Protein AF-A0A961SQP9-F1 (afdb_monomer)

pLDDT: mean 83.69, std 15.86, range [53.78, 98.12]

Solvent-accessible surface area (backbone atoms only — not comparable to full-atom values): 3488 Å² total; per-residue (Å²): 137,69,68,66,60,54,61,55,53,65,73,66,58,78,80,51,65,68,57,49,53,50,55,58,49,72,68,43,89,48,73,68,52,34,51,54,49,51,54,41,51,76,73,38,73,79,55,83,78,78,79,77,82,125

Radius of gyration: 16.62 Å; Cα contacts (8 Å, |Δi|>4): 16; chains: 1; bounding box: 30×40×42 Å

Mean predicted aligned error: 8.14 Å

Structure (mmCIF, N/CA/C/O backbone):
data_AF-A0A961SQP9-F1
#
_entry.id   AF-A0A961SQP9-F1
#
loop_
_atom_site.group_PDB
_atom_site.id
_atom_site.type_symbol
_atom_site.label_atom_id
_atom_site.label_alt_id
_atom_site.label_comp_id
_atom_site.label_asym_id
_atom_site.label_entity_id
_atom_site.label_seq_id
_atom_site.pdbx_PDB_ins_code
_atom_site.Cartn_x
_atom_site.Cartn_y
_atom_site.Car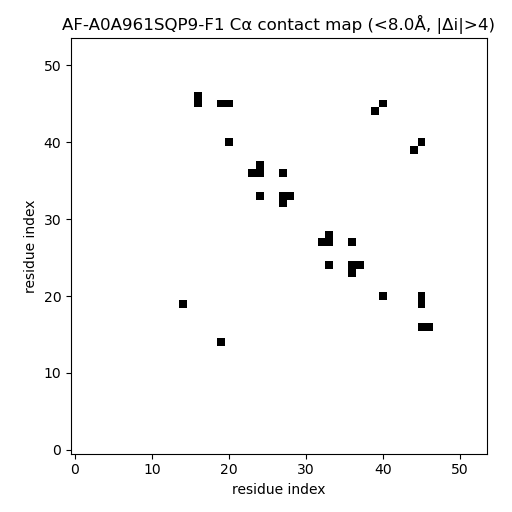tn_z
_atom_site.occupancy
_atom_site.B_iso_or_equiv
_atom_site.auth_seq_id
_atom_site.auth_comp_id
_atom_site.auth_asym_id
_atom_site.auth_atom_id
_atom_site.pdbx_PDB_model_num
ATOM 1 N N . MET A 1 1 ? -14.117 -20.729 31.216 1.00 53.78 1 MET A N 1
ATOM 2 C CA . MET A 1 1 ? -14.108 -21.256 29.828 1.00 53.78 1 MET A CA 1
ATOM 3 C C . MET A 1 1 ? -14.200 -20.148 28.752 1.00 53.78 1 MET A C 1
ATOM 5 O O . MET A 1 1 ? -14.652 -20.413 27.651 1.00 53.78 1 MET A O 1
ATOM 9 N N . PHE A 1 2 ? -13.727 -18.918 29.023 1.00 60.31 2 PHE A N 1
ATOM 10 C CA . PHE A 1 2 ? -13.856 -17.755 28.115 1.00 60.31 2 PHE A CA 1
ATOM 11 C C . PHE A 1 2 ? -12.592 -17.476 27.2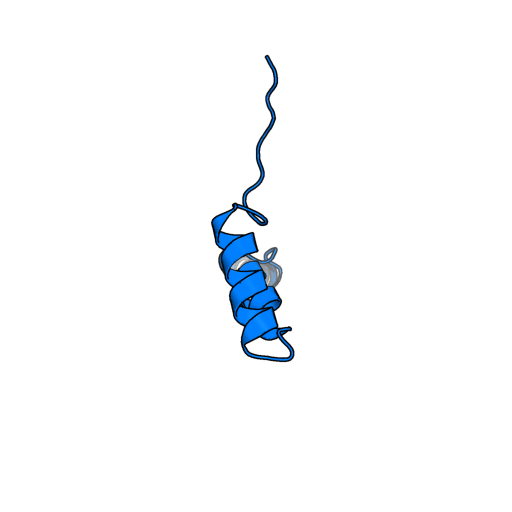65 1.00 60.31 2 PHE A C 1
ATOM 13 O O . PHE A 1 2 ? -12.640 -16.774 26.262 1.00 60.31 2 PHE A O 1
ATOM 20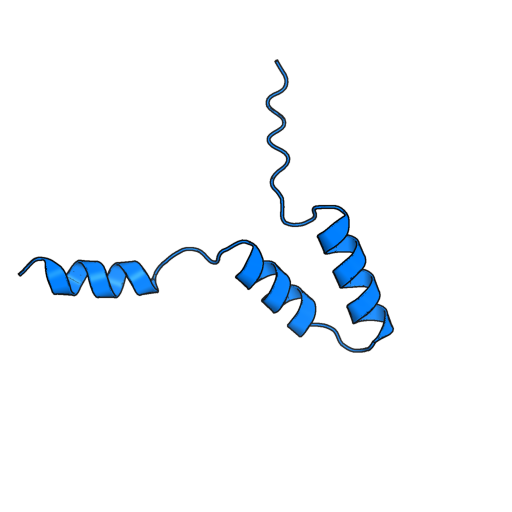 N N . GLY A 1 3 ? -11.441 -18.060 27.624 1.00 61.19 3 GLY A N 1
ATOM 21 C CA . GLY A 1 3 ? -10.168 -17.803 26.933 1.00 61.19 3 GLY A CA 1
ATOM 22 C C . GLY A 1 3 ? -10.029 -18.465 25.555 1.00 61.19 3 GLY A C 1
ATOM 23 O O . GLY A 1 3 ? -9.303 -17.958 24.704 1.00 61.19 3 GLY A O 1
ATOM 24 N N . TYR A 1 4 ? -10.732 -19.576 25.303 1.00 61.66 4 TYR A N 1
ATOM 25 C CA . TYR A 1 4 ? -10.588 -20.331 24.051 1.00 61.66 4 TYR A CA 1
ATOM 26 C C . TYR A 1 4 ? -11.302 -19.647 22.873 1.00 61.66 4 TYR A C 1
ATOM 28 O O . TYR A 1 4 ? -10.749 -19.551 21.781 1.00 61.66 4 TYR A O 1
ATOM 36 N N . VAL A 1 5 ? -12.487 -19.076 23.119 1.00 63.97 5 VAL A N 1
ATOM 37 C CA . VAL A 1 5 ? -13.259 -18.317 22.118 1.00 63.97 5 VAL A CA 1
ATOM 38 C C . VAL A 1 5 ? -12.558 -17.023 21.689 1.00 63.97 5 VAL A C 1
ATOM 40 O O . VAL A 1 5 ? -12.527 -16.713 20.501 1.00 63.97 5 VAL A O 1
ATOM 43 N N . SER A 1 6 ? -11.894 -16.320 22.614 1.00 61.34 6 SER A N 1
ATOM 44 C CA . SER A 1 6 ? -11.117 -15.110 22.295 1.00 61.34 6 SER A CA 1
ATOM 45 C C . SER A 1 6 ? -9.933 -15.404 21.360 1.00 61.34 6 SER A C 1
ATOM 47 O O . SER A 1 6 ? -9.668 -14.665 20.409 1.00 61.34 6 SER A O 1
ATOM 49 N N . LYS A 1 7 ? -9.256 -16.544 21.552 1.00 61.75 7 LYS A N 1
ATOM 50 C CA . LYS A 1 7 ? -8.100 -16.949 20.736 1.00 61.75 7 LYS A CA 1
ATOM 51 C C . LYS A 1 7 ? -8.481 -17.302 19.293 1.00 61.75 7 LYS A C 1
ATOM 53 O O . LYS A 1 7 ? -7.681 -17.092 18.384 1.00 61.75 7 LYS A O 1
ATOM 58 N N . ILE A 1 8 ? -9.699 -17.803 19.079 1.00 64.88 8 ILE A N 1
ATOM 59 C CA . ILE A 1 8 ? -10.247 -18.087 17.745 1.00 64.88 8 ILE A CA 1
ATOM 60 C C . ILE A 1 8 ? -10.693 -16.783 17.066 1.00 64.88 8 ILE A C 1
ATOM 62 O O . ILE A 1 8 ? -10.338 -16.550 15.915 1.00 64.88 8 ILE A O 1
ATOM 66 N N . ALA A 1 9 ? -11.369 -15.887 17.792 1.00 64.19 9 ALA A N 1
ATOM 67 C CA . ALA A 1 9 ? -11.774 -14.579 17.270 1.00 64.19 9 ALA A CA 1
ATOM 68 C C . ALA A 1 9 ? -10.575 -13.693 16.879 1.00 64.19 9 ALA A C 1
ATOM 70 O O . ALA A 1 9 ? -10.624 -12.986 1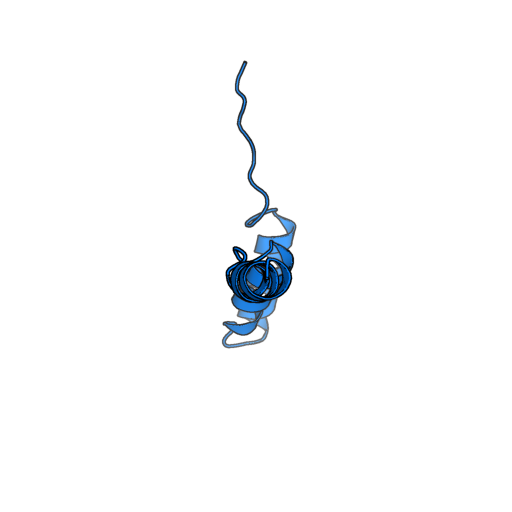5.877 1.00 64.19 9 ALA A O 1
ATOM 71 N N . SER A 1 10 ? -9.462 -13.794 17.613 1.00 61.72 10 SER A N 1
ATOM 72 C CA . SER A 1 10 ? -8.209 -13.083 17.311 1.00 61.72 10 SER A CA 1
ATOM 73 C C . SER A 1 10 ? -7.631 -13.448 15.939 1.00 61.72 10 SER A C 1
ATOM 75 O O . SER A 1 10 ? -7.027 -12.607 15.280 1.00 61.72 10 SER A O 1
ATOM 77 N N . LYS A 1 11 ? -7.829 -14.697 15.494 1.00 67.62 11 LYS A N 1
ATOM 78 C CA . LYS A 1 11 ? -7.396 -15.173 14.170 1.0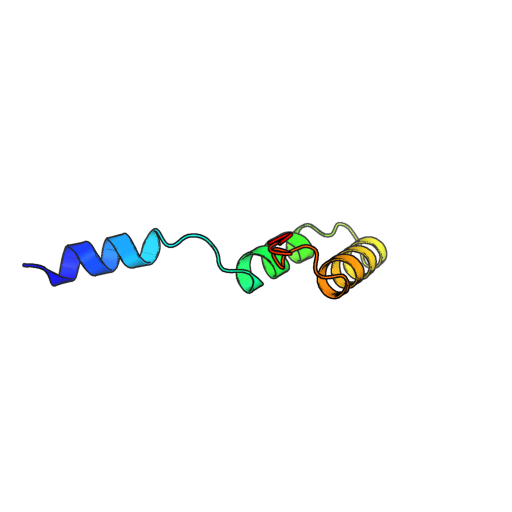0 67.62 11 LYS A CA 1
ATOM 79 C C . LYS A 1 11 ? -8.349 -14.770 13.039 1.00 67.62 11 LYS A C 1
ATOM 81 O O . LYS A 1 11 ? -7.982 -14.880 11.879 1.00 67.62 11 LYS A O 1
ATOM 86 N N . LEU A 1 12 ? -9.551 -14.307 13.377 1.00 76.12 12 LEU A N 1
ATOM 87 C CA . LEU A 1 12 ? -10.601 -13.856 12.456 1.00 76.12 12 LEU A CA 1
ATOM 88 C C . LEU A 1 12 ? -10.636 -12.325 12.313 1.00 76.12 12 LEU A C 1
ATOM 90 O O . LEU A 1 12 ? -11.625 -11.755 11.852 1.00 76.12 12 LEU A O 1
ATOM 94 N N . ARG A 1 13 ? -9.566 -11.638 12.726 1.00 79.94 13 ARG A N 1
ATOM 95 C CA . ARG A 1 13 ? -9.451 -10.186 12.594 1.00 79.94 13 ARG A CA 1
ATOM 96 C C . ARG A 1 13 ? -9.431 -9.792 11.113 1.00 79.94 13 ARG A C 1
ATOM 98 O O . ARG A 1 13 ? -8.798 -10.449 10.292 1.00 79.94 13 ARG A O 1
ATOM 105 N N . ALA A 1 14 ? -10.100 -8.688 10.783 1.00 85.38 14 ALA A N 1
ATOM 106 C CA . ALA A 1 14 ? -9.973 -8.075 9.466 1.00 85.38 14 ALA A CA 1
ATOM 107 C C . ALA A 1 14 ? -8.512 -7.645 9.213 1.00 85.38 14 ALA A C 1
ATOM 109 O O . ALA A 1 14 ? -7.894 -7.098 10.133 1.00 85.38 14 ALA A O 1
ATOM 110 N N . PRO A 1 15 ? -7.983 -7.827 7.988 1.00 88.19 15 PRO A N 1
ATOM 111 C CA . PRO A 1 15 ? -6.593 -7.509 7.693 1.00 88.19 15 PRO A CA 1
ATOM 112 C C . PRO A 1 15 ? -6.310 -6.024 7.924 1.00 88.19 15 PRO A C 1
ATOM 114 O O . PRO A 1 15 ? -7.139 -5.174 7.548 1.00 88.19 15 PRO A O 1
ATOM 117 N N . THR A 1 16 ? -5.167 -5.722 8.542 1.00 91.56 16 THR A N 1
ATOM 118 C CA . THR A 1 16 ? -4.706 -4.354 8.819 1.00 91.56 16 THR A CA 1
ATOM 119 C C . THR A 1 16 ? -4.333 -3.619 7.530 1.00 91.56 16 THR A C 1
ATOM 121 O O . THR A 1 16 ? -4.395 -4.181 6.436 1.00 91.56 16 THR A O 1
ATOM 124 N N . ILE A 1 17 ? -4.007 -2.328 7.628 1.00 93.12 17 ILE A N 1
ATOM 125 C CA . ILE A 1 17 ? -3.593 -1.543 6.456 1.00 93.12 17 ILE A CA 1
ATOM 126 C C . ILE A 1 17 ? -2.256 -2.071 5.933 1.00 93.12 17 ILE A C 1
ATOM 128 O O . ILE A 1 17 ? -2.129 -2.332 4.744 1.00 93.12 17 ILE A O 1
ATOM 132 N N . GLU A 1 18 ? -1.318 -2.333 6.836 1.00 93.56 18 GLU A N 1
ATOM 133 C CA . GLU A 1 18 ? 0.019 -2.840 6.534 1.00 93.56 18 GLU A CA 1
ATOM 134 C C . GLU A 1 18 ? -0.051 -4.219 5.862 1.00 93.56 18 GLU A C 1
ATOM 136 O O . GLU A 1 18 ? 0.637 -4.475 4.879 1.00 93.56 18 GLU A O 1
ATOM 141 N N . GLU A 1 19 ? -0.936 -5.102 6.336 1.00 94.00 19 GLU A N 1
ATOM 142 C CA . GLU A 1 19 ? -1.149 -6.421 5.726 1.00 94.00 19 GLU A CA 1
ATOM 143 C C . GLU A 1 19 ? -1.705 -6.314 4.300 1.00 94.00 19 GLU A C 1
ATOM 145 O O . GLU A 1 19 ? -1.328 -7.093 3.423 1.00 94.00 19 GLU A O 1
ATOM 150 N N . ARG A 1 20 ? -2.576 -5.332 4.041 1.00 94.19 20 ARG A N 1
ATOM 151 C CA . ARG A 1 20 ? -3.114 -5.074 2.696 1.00 94.19 20 ARG A CA 1
ATOM 152 C C . ARG A 1 20 ? -2.065 -4.468 1.775 1.00 94.19 20 ARG A C 1
ATOM 154 O O . ARG A 1 20 ? -1.983 -4.880 0.623 1.00 94.19 20 ARG A O 1
ATOM 161 N N . GLU A 1 21 ? -1.268 -3.531 2.279 1.00 96.06 21 GLU A N 1
ATOM 162 C CA . GLU A 1 21 ? -0.146 -2.933 1.553 1.00 96.06 21 GLU A CA 1
ATOM 163 C C . GLU A 1 21 ? 0.863 -4.012 1.150 1.00 96.06 21 GLU A C 1
ATOM 165 O O . GLU A 1 21 ? 1.200 -4.136 -0.026 1.00 96.06 21 GLU A O 1
ATOM 170 N N . MET A 1 22 ? 1.256 -4.874 2.092 1.00 96.81 22 MET A N 1
ATOM 171 C CA . MET A 1 22 ? 2.144 -6.005 1.825 1.00 96.81 22 MET A CA 1
ATOM 172 C C . MET A 1 22 ? 1.546 -6.993 0.823 1.00 96.81 22 MET A C 1
ATOM 174 O O . MET A 1 22 ? 2.235 -7.416 -0.101 1.00 96.81 22 MET A O 1
ATOM 178 N N . ALA A 1 23 ? 0.265 -7.349 0.959 1.00 97.12 23 ALA A N 1
ATOM 179 C CA . ALA A 1 23 ? -0.402 -8.223 -0.003 1.00 97.12 23 ALA A CA 1
ATOM 180 C C . ALA A 1 23 ? -0.431 -7.610 -1.415 1.00 97.12 23 ALA A C 1
ATOM 182 O O . ALA A 1 23 ? -0.228 -8.323 -2.395 1.00 97.12 23 ALA A O 1
ATOM 183 N N . TYR A 1 24 ? -0.641 -6.297 -1.520 1.00 97.44 24 TYR A N 1
ATOM 184 C CA . TYR A 1 24 ? -0.669 -5.578 -2.792 1.00 97.44 24 TYR A CA 1
ATOM 185 C C . TYR A 1 24 ? 0.709 -5.498 -3.459 1.00 97.44 24 TYR A C 1
ATOM 187 O O . TYR A 1 24 ? 0.828 -5.709 -4.670 1.00 97.44 24 TYR A O 1
ATOM 195 N N . LEU A 1 25 ? 1.758 -5.252 -2.671 1.00 97.81 25 LEU A N 1
ATOM 196 C CA . LEU A 1 25 ? 3.142 -5.286 -3.144 1.00 97.81 25 LEU A CA 1
ATOM 197 C C . LEU A 1 25 ? 3.546 -6.697 -3.579 1.00 97.81 25 LEU A C 1
ATOM 199 O O . LEU A 1 25 ? 4.108 -6.855 -4.654 1.00 97.81 25 LEU A O 1
ATOM 203 N N . ASN A 1 26 ? 3.177 -7.732 -2.819 1.00 97.75 26 ASN A N 1
ATOM 204 C CA . ASN A 1 26 ? 3.486 -9.131 -3.146 1.00 97.75 26 ASN A CA 1
ATOM 205 C C . ASN A 1 26 ? 2.842 -9.622 -4.452 1.00 97.75 26 ASN A C 1
ATOM 207 O O . ASN A 1 26 ? 3.253 -10.643 -4.995 1.00 97.75 26 ASN A O 1
ATOM 211 N N . GLN A 1 27 ? 1.829 -8.923 -4.961 1.00 97.31 27 GLN A N 1
ATOM 212 C CA . GLN A 1 27 ? 1.224 -9.225 -6.255 1.00 97.31 27 GLN A CA 1
ATOM 213 C C . GLN A 1 27 ? 2.024 -8.640 -7.441 1.00 97.31 27 GLN A C 1
ATOM 215 O O . GLN A 1 27 ? 1.526 -8.705 -8.569 1.00 97.31 27 GLN A O 1
ATOM 220 N N . SER A 1 28 ? 3.150 -7.946 -7.212 1.00 97.75 28 SER A N 1
ATOM 221 C CA . SER A 1 28 ? 3.914 -7.285 -8.278 1.00 97.75 28 SER A CA 1
ATOM 222 C C . SER A 1 28 ? 4.537 -8.311 -9.216 1.00 97.75 28 SER A C 1
ATOM 224 O O . SER A 1 28 ? 5.126 -9.286 -8.747 1.00 97.75 28 SER A O 1
ATOM 226 N N . VAL A 1 29 ? 4.448 -8.076 -10.524 1.00 97.62 29 VAL A N 1
ATOM 227 C CA . VAL A 1 29 ? 5.002 -9.001 -11.529 1.00 97.62 29 VAL A CA 1
ATOM 228 C C . VAL A 1 29 ? 6.468 -8.690 -11.847 1.00 97.62 29 VAL A C 1
ATOM 230 O O . VAL A 1 29 ? 7.246 -9.602 -12.119 1.00 97.62 29 VAL A O 1
ATOM 233 N N . ASP A 1 30 ? 6.861 -7.418 -11.778 1.00 97.81 30 ASP A N 1
ATOM 234 C CA . ASP A 1 30 ? 8.223 -6.950 -12.031 1.00 97.81 30 ASP A CA 1
ATOM 235 C C . ASP A 1 30 ? 8.588 -5.733 -11.155 1.00 97.81 30 ASP A C 1
ATOM 237 O O . ASP A 1 30 ? 7.795 -5.257 -10.337 1.00 97.81 30 ASP A O 1
ATOM 241 N N . CYS A 1 31 ? 9.816 -5.225 -11.312 1.00 96.88 31 CYS A N 1
ATOM 242 C CA . CYS A 1 31 ? 10.311 -4.083 -10.540 1.00 96.88 31 CYS A CA 1
ATOM 243 C C . CYS A 1 31 ? 9.561 -2.774 -10.837 1.00 96.88 31 CYS A C 1
ATOM 245 O O . CYS A 1 31 ? 9.425 -1.940 -9.944 1.00 96.88 31 CYS A O 1
ATOM 247 N N . ILE A 1 32 ? 9.088 -2.584 -12.073 1.00 97.94 32 ILE A N 1
ATOM 248 C CA . ILE A 1 32 ? 8.404 -1.351 -12.487 1.00 97.94 32 ILE A CA 1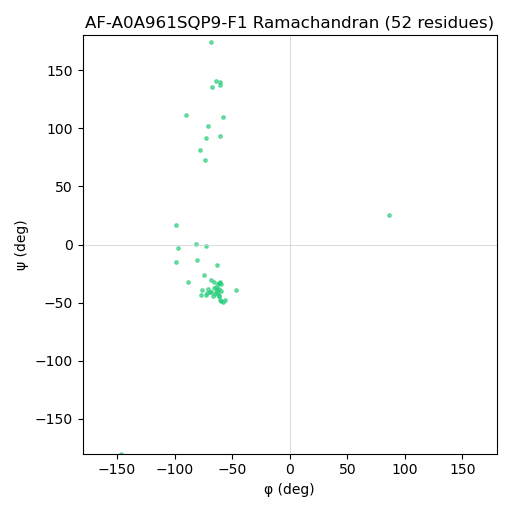
ATOM 249 C C . ILE A 1 32 ? 7.005 -1.314 -11.864 1.00 97.94 32 ILE A C 1
ATOM 251 O O . ILE A 1 32 ? 6.582 -0.296 -11.316 1.00 97.94 32 ILE A O 1
ATOM 255 N N . ASP A 1 33 ? 6.301 -2.440 -11.897 1.00 97.94 33 ASP A N 1
ATOM 256 C CA . ASP A 1 33 ? 5.005 -2.640 -11.264 1.00 97.94 33 ASP A CA 1
ATOM 257 C C . ASP A 1 33 ? 5.110 -2.520 -9.736 1.00 97.94 33 ASP A C 1
ATOM 259 O O . ASP A 1 33 ? 4.283 -1.852 -9.111 1.00 97.94 33 ASP A O 1
ATOM 263 N N . LEU A 1 34 ? 6.170 -3.065 -9.124 1.00 98.06 34 LEU A N 1
ATOM 264 C CA . LEU A 1 34 ? 6.433 -2.883 -7.694 1.00 98.06 34 LEU A CA 1
ATOM 265 C C . LEU A 1 34 ? 6.571 -1.396 -7.328 1.00 98.06 34 LEU A C 1
ATOM 267 O O . LEU A 1 34 ? 5.899 -0.931 -6.405 1.00 98.06 34 LEU A O 1
ATOM 271 N N . GLU A 1 35 ? 7.386 -0.637 -8.066 1.00 98.06 35 GLU A N 1
ATOM 272 C CA . GLU A 1 35 ? 7.552 0.805 -7.847 1.00 98.06 35 GLU A CA 1
ATOM 273 C C .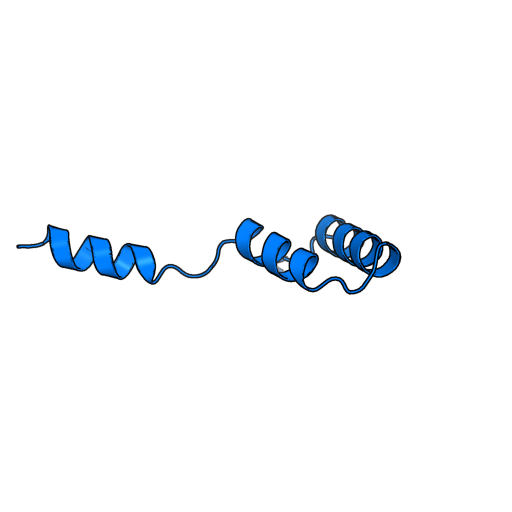 GLU A 1 35 ? 6.225 1.556 -8.039 1.00 98.06 35 GLU A C 1
ATOM 275 O O . GLU A 1 35 ? 5.843 2.409 -7.231 1.00 98.06 35 GLU A O 1
ATOM 280 N N . TYR A 1 36 ? 5.475 1.222 -9.091 1.00 98.12 36 TYR A N 1
ATOM 281 C CA . TYR A 1 36 ? 4.177 1.833 -9.357 1.00 98.12 36 TYR A CA 1
ATOM 282 C C . TYR A 1 36 ? 3.189 1.604 -8.206 1.00 98.12 36 TYR A C 1
ATOM 284 O O . TYR A 1 36 ? 2.454 2.518 -7.816 1.00 98.12 36 TYR A O 1
ATOM 292 N N . ARG A 1 37 ? 3.179 0.406 -7.618 1.00 97.75 37 ARG A N 1
ATOM 293 C CA . ARG A 1 37 ? 2.333 0.071 -6.464 1.00 97.75 37 ARG A CA 1
ATOM 294 C C . ARG A 1 37 ? 2.785 0.759 -5.186 1.00 97.75 37 ARG A C 1
ATOM 296 O O . ARG A 1 37 ? 1.927 1.257 -4.460 1.00 97.75 37 ARG A O 1
ATOM 303 N N . GLN A 1 38 ? 4.092 0.878 -4.953 1.00 97.19 38 GLN A N 1
ATOM 304 C CA . GLN A 1 38 ? 4.627 1.689 -3.854 1.00 97.19 38 GLN A CA 1
ATOM 305 C C . GLN A 1 38 ? 4.133 3.137 -3.953 1.00 97.19 38 GLN A C 1
ATOM 307 O O . GLN A 1 38 ? 3.538 3.652 -3.010 1.00 97.19 38 GLN A O 1
ATOM 312 N N . ARG A 1 39 ? 4.219 3.756 -5.139 1.00 97.19 39 ARG A N 1
ATOM 313 C CA . ARG A 1 39 ? 3.712 5.124 -5.347 1.00 97.19 39 ARG A CA 1
ATOM 314 C C . ARG A 1 39 ? 2.207 5.257 -5.100 1.00 97.19 39 ARG A C 1
ATOM 316 O O . ARG A 1 39 ? 1.746 6.318 -4.682 1.00 97.19 39 ARG A O 1
ATOM 323 N N . GLN A 1 40 ? 1.411 4.226 -5.383 1.00 96.38 40 GLN A N 1
ATOM 324 C CA . GLN A 1 40 ? -0.022 4.234 -5.063 1.00 96.38 40 GLN A CA 1
ATOM 325 C C . GLN A 1 40 ? -0.267 4.192 -3.550 1.00 96.38 40 GLN A C 1
ATOM 327 O O . GLN A 1 40 ? -1.124 4.925 -3.051 1.00 96.38 40 GLN A O 1
ATOM 332 N N . ILE A 1 41 ? 0.507 3.386 -2.821 1.00 96.00 41 ILE A N 1
ATOM 333 C CA . ILE A 1 41 ? 0.470 3.338 -1.355 1.00 96.00 41 ILE A CA 1
ATOM 334 C C . ILE A 1 41 ? 0.825 4.707 -0.770 1.00 96.00 41 ILE A C 1
ATOM 336 O O . ILE A 1 41 ? 0.059 5.230 0.040 1.00 96.00 41 ILE A O 1
ATOM 340 N N . ASP A 1 42 ? 1.900 5.334 -1.254 1.00 95.50 42 ASP A N 1
ATOM 341 C CA . ASP A 1 42 ? 2.338 6.665 -0.811 1.00 95.50 42 ASP A CA 1
ATOM 342 C C . ASP A 1 42 ? 1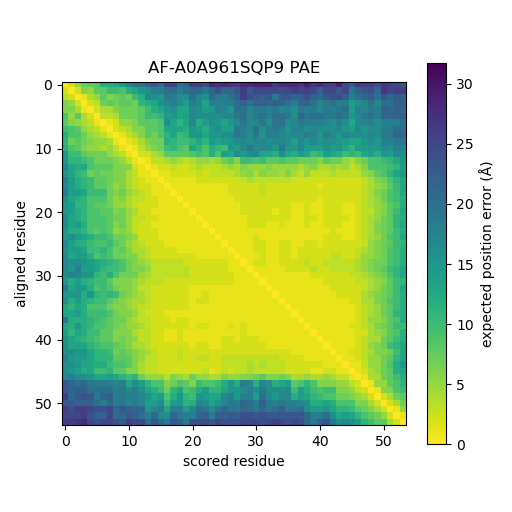.271 7.743 -1.047 1.00 95.50 42 ASP A C 1
ATOM 344 O O . ASP A 1 42 ? 1.094 8.658 -0.241 1.00 95.50 42 ASP A O 1
ATOM 348 N N . ARG A 1 43 ? 0.489 7.611 -2.127 1.00 93.56 43 ARG A N 1
ATOM 349 C CA . ARG A 1 43 ? -0.669 8.476 -2.425 1.00 93.56 43 ARG A CA 1
ATOM 350 C C . ARG A 1 43 ? -1.876 8.222 -1.517 1.00 93.56 43 ARG A C 1
ATOM 352 O O . ARG A 1 43 ? -2.891 8.905 -1.646 1.00 93.56 43 ARG A O 1
ATOM 359 N N . GLY A 1 44 ? -1.781 7.265 -0.600 1.00 92.88 44 GLY A N 1
ATOM 360 C CA . GLY A 1 44 ? -2.807 6.964 0.387 1.00 92.88 44 GLY A CA 1
ATOM 361 C C . GLY A 1 44 ? -3.889 6.005 -0.101 1.00 92.88 44 GLY A C 1
ATOM 362 O O . GLY A 1 44 ? -4.984 6.037 0.453 1.00 92.88 44 GLY A O 1
ATOM 363 N N . MET A 1 45 ? -3.610 5.141 -1.087 1.00 93.38 45 MET A N 1
ATOM 364 C CA . MET A 1 45 ? -4.571 4.168 -1.642 1.00 93.38 45 MET A CA 1
ATOM 365 C C . MET A 1 45 ? -5.352 3.379 -0.571 1.00 93.38 45 MET A C 1
ATOM 367 O O . MET A 1 45 ? -6.554 3.166 -0.717 1.00 93.38 45 MET A O 1
ATOM 371 N N . PHE A 1 46 ? -4.697 2.979 0.525 1.00 92.69 46 PHE A N 1
ATOM 372 C CA . PHE A 1 46 ? -5.311 2.195 1.608 1.00 92.69 46 PHE A CA 1
ATOM 373 C C . PHE A 1 46 ? -5.793 3.030 2.799 1.00 92.69 46 PHE A C 1
ATOM 375 O O . PHE A 1 46 ? -6.409 2.503 3.731 1.00 92.69 46 PHE A O 1
ATOM 382 N N . ARG A 1 47 ? -5.562 4.344 2.776 1.00 88.19 47 ARG A N 1
ATOM 383 C CA . ARG A 1 47 ? -6.003 5.253 3.833 1.00 88.19 47 ARG A CA 1
ATOM 384 C C . ARG A 1 47 ? -7.397 5.749 3.472 1.00 88.19 47 ARG A C 1
ATOM 386 O O . ARG A 1 47 ? -7.578 6.491 2.511 1.00 88.19 47 ARG A O 1
ATOM 393 N N . ARG A 1 48 ? -8.410 5.338 4.244 1.00 74.31 48 ARG A N 1
ATOM 394 C CA . ARG A 1 48 ? -9.773 5.868 4.091 1.00 74.31 48 ARG A CA 1
ATOM 395 C C . ARG A 1 48 ? -9.734 7.382 4.264 1.00 74.31 48 ARG A C 1
ATOM 397 O O . ARG A 1 48 ? -9.563 7.887 5.371 1.00 74.31 48 ARG A O 1
ATOM 404 N N . ARG A 1 49 ? -9.946 8.109 3.171 1.00 66.19 49 ARG A N 1
ATOM 405 C CA . ARG A 1 49 ? -10.313 9.518 3.229 1.00 66.19 49 ARG A CA 1
ATOM 406 C C . ARG A 1 49 ? -11.759 9.557 3.703 1.00 66.19 49 ARG A C 1
ATOM 408 O O . ARG A 1 49 ? -12.683 9.405 2.906 1.00 66.19 49 ARG A O 1
ATOM 415 N N . ASN A 1 50 ? -11.944 9.658 5.018 1.00 62.34 50 ASN A N 1
ATOM 416 C CA . ASN A 1 50 ? -13.241 9.967 5.604 1.00 62.34 50 ASN A CA 1
ATOM 417 C C . ASN A 1 50 ? -13.643 11.342 5.068 1.00 62.34 50 ASN A C 1
ATOM 419 O O . ASN A 1 50 ? -13.232 12.370 5.600 1.00 62.34 50 ASN A O 1
ATOM 423 N N . HIS A 1 51 ? -14.399 11.362 3.973 1.00 63.66 51 HIS A N 1
ATOM 424 C CA . HIS A 1 51 ? -15.071 12.558 3.494 1.00 63.66 51 HIS A CA 1
ATOM 425 C C . HIS A 1 51 ? -16.247 12.811 4.437 1.00 63.66 51 HIS A C 1
ATOM 427 O O . HIS A 1 51 ? -17.394 12.556 4.090 1.00 63.66 51 HIS A O 1
ATOM 433 N N . ASN A 1 52 ? -15.960 13.259 5.659 1.00 57.75 52 ASN A N 1
ATOM 434 C CA . ASN A 1 52 ? -16.968 13.932 6.461 1.00 57.75 52 ASN A CA 1
ATOM 435 C C . ASN A 1 52 ? -17.052 15.353 5.897 1.00 57.75 52 ASN A C 1
ATOM 437 O O . ASN A 1 52 ? -16.354 16.259 6.344 1.00 57.75 52 ASN A O 1
ATOM 441 N N . PHE A 1 53 ? -17.805 15.485 4.807 1.00 59.53 53 PHE A N 1
ATOM 442 C CA . PHE A 1 53 ? -18.250 16.770 4.289 1.00 59.53 53 PHE A CA 1
ATOM 443 C C . PHE A 1 53 ? -19.307 17.277 5.280 1.00 59.53 53 PHE A C 1
ATOM 445 O O . PHE A 1 53 ? -20.416 16.745 5.322 1.00 59.53 53 PHE A O 1
ATOM 452 N N . LEU A 1 54 ? -18.902 18.211 6.140 1.00 55.81 54 LEU A N 1
ATOM 453 C CA . LEU A 1 54 ? -19.802 19.152 6.807 1.00 55.81 54 LEU A CA 1
ATOM 454 C C . LEU A 1 54 ? -19.963 20.372 5.900 1.00 55.81 54 LEU A C 1
ATOM 456 O O . LEU A 1 54 ? -18.944 20.757 5.280 1.00 55.81 54 LEU A O 1
#

Sequence (54 aa):
MFGYVSKIASKLRAPTIEEREMAYLNQSVDCIDLEYRQRQIDRGMFRRRNHNFL

Secondary structure (DSSP, 8-state):
--HHHHHHHHHTP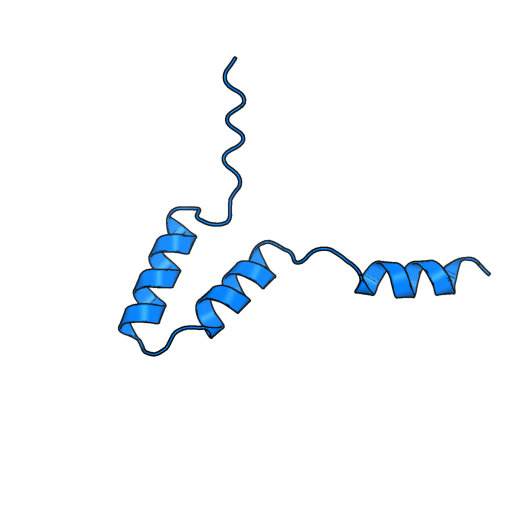PP-HHHHHHHHHHT-SSHHHHHHHHHHHHTTTTS-------

Foldseek 3Di:
DPVVVVVVVVVVDDDDLVRVLVVCLVPAPDPVSNVVSVVCVVVVVSPDPPPPPD